Protein AF-A0A952HIT1-F1 (afdb_monomer)

Foldseek 3Di:
DPDVVVVLLVVQVQLADPVDRVVSVVVSVVVVVVCVVVLVVQCVVCCVVPRNVVSVVVVVVVVVVVVVCCVPVCPVRRDDDDDDD

Radius of gyration: 16.65 Å; Cα contacts (8 Å, |Δi|>4): 25; chains: 1; bounding box: 32×32×47 Å

Structure (mmCIF, N/CA/C/O backbone):
data_AF-A0A952HIT1-F1
#
_entry.id   AF-A0A952HIT1-F1
#
loop_
_atom_site.group_PDB
_atom_site.id
_atom_site.type_symbol
_atom_site.label_atom_id
_atom_site.label_alt_id
_atom_site.label_comp_id
_atom_site.label_asym_id
_atom_site.label_entity_id
_atom_site.label_seq_id
_atom_site.pdbx_PDB_ins_code
_atom_site.Cartn_x
_atom_site.Cartn_y
_atom_site.Cartn_z
_atom_site.occupancy
_atom_site.B_iso_or_equiv
_atom_site.auth_seq_id
_atom_site.auth_comp_id
_atom_site.auth_asym_id
_atom_site.auth_atom_id
_atom_site.pdbx_PDB_model_num
ATOM 1 N N . ASN A 1 1 ? 12.789 -0.752 9.466 1.00 55.88 1 ASN A N 1
ATOM 2 C CA . ASN A 1 1 ? 11.652 -1.611 9.880 1.00 55.88 1 ASN A CA 1
ATOM 3 C C . ASN A 1 1 ? 10.928 -1.193 11.171 1.00 55.88 1 ASN A C 1
ATOM 5 O O . ASN A 1 1 ? 10.073 -1.942 11.609 1.00 55.88 1 ASN A O 1
ATOM 9 N N . GLY A 1 2 ? 11.186 -0.023 11.779 1.00 66.50 2 GLY A N 1
ATOM 10 C CA . GLY A 1 2 ? 10.616 0.300 13.106 1.00 66.50 2 GLY A CA 1
ATOM 11 C C . GLY A 1 2 ? 9.374 1.198 13.095 1.00 66.50 2 GLY A C 1
ATOM 12 O O . GLY A 1 2 ? 8.324 0.818 13.597 1.00 66.50 2 GLY A O 1
ATOM 13 N N . ILE A 1 3 ? 9.480 2.390 12.500 1.00 78.44 3 ILE A N 1
ATOM 14 C CA . ILE A 1 3 ? 8.478 3.455 12.689 1.00 78.44 3 ILE A CA 1
ATOM 15 C C . ILE A 1 3 ? 7.174 3.169 11.926 1.00 78.44 3 ILE A C 1
ATOM 17 O O . ILE A 1 3 ? 6.095 3.205 12.509 1.00 78.44 3 ILE A O 1
ATOM 21 N N . GLY A 1 4 ? 7.264 2.825 10.637 1.00 81.88 4 GLY A N 1
ATOM 22 C CA . GLY A 1 4 ? 6.077 2.556 9.813 1.00 81.88 4 GLY A CA 1
ATOM 23 C C . GLY A 1 4 ? 5.299 1.311 10.251 1.00 81.88 4 GLY A C 1
ATOM 24 O O . GLY A 1 4 ? 4.074 1.342 10.302 1.00 81.88 4 GLY A O 1
ATOM 25 N N . SER A 1 5 ? 6.005 0.241 10.633 1.00 84.62 5 SER A N 1
ATOM 26 C CA . SER A 1 5 ? 5.378 -1.004 11.103 1.00 84.62 5 SER A CA 1
ATOM 27 C C . SER A 1 5 ? 4.607 -0.796 12.413 1.00 84.62 5 SER A C 1
ATOM 29 O O . SER A 1 5 ? 3.464 -1.236 12.533 1.00 84.62 5 SER A O 1
ATOM 31 N N . GLY A 1 6 ? 5.177 -0.034 13.359 1.00 88.19 6 GLY A N 1
ATOM 32 C CA . GLY A 1 6 ? 4.502 0.315 14.612 1.00 88.19 6 GLY A CA 1
ATOM 33 C C . G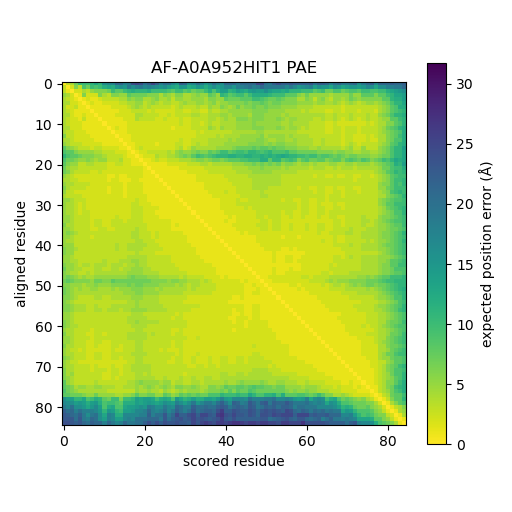LY A 1 6 ? 3.201 1.090 14.390 1.00 88.19 6 GLY A C 1
ATOM 34 O O . GLY A 1 6 ? 2.175 0.727 14.956 1.00 88.19 6 GLY A O 1
ATOM 35 N N . ILE A 1 7 ? 3.211 2.096 13.504 1.00 90.62 7 ILE A N 1
ATOM 36 C CA . ILE A 1 7 ? 2.005 2.871 13.154 1.00 90.62 7 ILE A CA 1
ATOM 37 C C . ILE A 1 7 ? 0.914 1.959 12.582 1.00 90.62 7 ILE A C 1
ATOM 39 O O . ILE A 1 7 ? -0.237 2.033 13.005 1.00 90.62 7 ILE A O 1
ATOM 43 N N . VAL A 1 8 ? 1.267 1.079 11.642 1.00 90.56 8 VAL A N 1
ATOM 44 C CA . VAL A 1 8 ? 0.315 0.162 10.998 1.00 90.56 8 VAL A CA 1
ATOM 45 C C . VAL A 1 8 ? -0.259 -0.847 11.996 1.00 90.56 8 VAL A C 1
ATOM 47 O O . VAL A 1 8 ? -1.445 -1.168 11.918 1.00 90.56 8 VAL A O 1
ATOM 50 N N . MET A 1 9 ? 0.539 -1.332 12.951 1.00 90.31 9 MET A N 1
ATOM 51 C CA . MET A 1 9 ? 0.053 -2.270 13.965 1.00 90.31 9 MET A CA 1
ATOM 52 C C . MET A 1 9 ? -0.885 -1.593 14.972 1.00 90.31 9 MET A C 1
ATOM 54 O O . MET A 1 9 ? -1.920 -2.169 15.307 1.00 90.31 9 MET A O 1
ATOM 58 N N . THR A 1 10 ? -0.579 -0.362 15.393 1.00 91.25 10 THR A N 1
ATOM 59 C CA . THR A 1 10 ? -1.473 0.428 16.253 1.00 91.25 10 THR A CA 1
ATOM 60 C C . THR A 1 10 ? -2.779 0.754 15.535 1.00 91.25 10 THR A C 1
ATOM 62 O O . THR A 1 10 ? -3.845 0.537 16.098 1.00 91.25 10 THR A O 1
ATOM 65 N N . LEU A 1 11 ? -2.719 1.169 14.264 1.00 91.44 11 LEU A N 1
ATOM 66 C CA . LEU A 1 11 ? -3.915 1.409 13.449 1.00 91.44 11 LEU A CA 1
ATOM 67 C C . LEU A 1 11 ? -4.790 0.158 13.313 1.00 91.44 11 LEU A C 1
ATOM 69 O O . LEU A 1 11 ? -6.008 0.248 13.436 1.00 91.44 11 LEU A O 1
ATOM 73 N N . GLY A 1 12 ? -4.184 -1.010 13.087 1.00 91.62 12 GLY A N 1
ATOM 74 C CA . GLY A 1 12 ? -4.916 -2.275 13.035 1.00 91.62 12 GLY A CA 1
ATOM 75 C C . GLY A 1 12 ? -5.604 -2.608 14.362 1.00 91.62 12 GLY A C 1
ATOM 76 O O . GLY A 1 12 ? -6.753 -3.038 14.365 1.00 91.62 12 GLY A O 1
ATOM 77 N N . ALA A 1 13 ? -4.939 -2.370 15.495 1.00 91.56 13 ALA A N 1
ATOM 78 C CA . ALA A 1 13 ? -5.533 -2.569 16.816 1.00 91.56 13 ALA A CA 1
ATOM 79 C C . ALA A 1 13 ? -6.671 -1.573 17.106 1.00 91.56 13 ALA A C 1
ATOM 81 O O . ALA A 1 13 ? -7.706 -1.976 17.632 1.00 91.56 13 ALA A O 1
ATOM 82 N N . ASP A 1 14 ? -6.507 -0.304 16.721 1.00 91.19 14 ASP A N 1
ATOM 83 C CA . ASP A 1 14 ? -7.503 0.754 16.923 1.00 91.19 14 ASP A CA 1
ATOM 84 C C . ASP A 1 14 ? -8.771 0.545 16.080 1.00 91.19 14 ASP A C 1
ATOM 86 O O . ASP A 1 14 ? -9.868 0.913 16.504 1.00 91.19 14 ASP A O 1
ATOM 90 N N . LEU A 1 15 ? -8.628 -0.042 14.887 1.00 91.31 15 LEU A N 1
ATOM 91 C CA . LEU A 1 15 ? -9.739 -0.340 13.978 1.00 91.31 15 LEU A CA 1
ATOM 92 C C . LEU A 1 15 ? -10.413 -1.692 14.257 1.00 91.31 15 LEU A C 1
ATOM 94 O O . LEU A 1 15 ? -11.509 -1.936 13.746 1.00 91.31 15 LEU A O 1
ATOM 98 N N . ALA A 1 16 ? -9.785 -2.577 15.035 1.00 92.94 16 ALA A N 1
ATOM 99 C CA . ALA A 1 16 ? -10.314 -3.911 15.282 1.00 92.94 16 ALA A CA 1
ATOM 100 C C . ALA A 1 16 ? -11.646 -3.865 16.069 1.00 92.94 16 ALA A C 1
ATOM 102 O O . ALA A 1 16 ? -11.765 -3.128 17.054 1.00 92.94 16 ALA A O 1
ATOM 103 N N . PRO A 1 17 ? -12.651 -4.683 15.696 1.00 91.44 17 PRO A N 1
ATOM 104 C CA . PRO A 1 17 ? -13.893 -4.800 16.458 1.00 91.44 17 PRO A CA 1
ATOM 105 C C . PRO A 1 17 ? -13.634 -5.281 17.891 1.00 91.44 17 PRO A C 1
ATOM 107 O O . PRO A 1 17 ? -12.883 -6.234 18.102 1.00 91.44 17 PRO A O 1
ATOM 110 N N . LYS A 1 18 ? -14.284 -4.656 18.882 1.00 89.81 18 LYS A N 1
ATOM 111 C CA . LYS A 1 18 ? -14.097 -4.986 20.310 1.00 89.81 18 LYS A CA 1
ATOM 112 C C . LYS A 1 18 ? -14.638 -6.364 20.693 1.00 89.81 18 LYS A C 1
ATOM 114 O O . LYS A 1 18 ? -14.118 -6.987 21.610 1.00 89.81 18 LYS A O 1
ATOM 119 N N . ASP A 1 19 ? -15.691 -6.811 20.019 1.00 92.19 19 ASP A N 1
ATOM 120 C CA . ASP A 1 19 ? -16.373 -8.083 20.264 1.00 92.19 19 ASP A CA 1
ATOM 121 C C . ASP A 1 19 ? -15.601 -9.279 19.688 1.00 92.19 19 ASP A C 1
ATOM 123 O O . ASP A 1 19 ? -15.610 -10.358 20.276 1.00 92.19 19 ASP A O 1
ATOM 127 N N . ARG A 1 20 ? -14.915 -9.096 18.550 1.00 90.69 20 ARG A N 1
ATOM 128 C CA . ARG A 1 20 ? -14.175 -10.163 17.852 1.00 90.69 20 ARG A CA 1
ATOM 129 C C . ARG A 1 20 ? -12.930 -9.645 17.107 1.00 90.69 20 ARG A C 1
ATOM 131 O O . ARG A 1 20 ? -12.897 -9.633 15.877 1.00 90.69 20 ARG A O 1
ATOM 138 N N . PRO A 1 21 ? -11.861 -9.251 17.817 1.00 92.88 21 PRO A N 1
ATOM 139 C CA . PRO A 1 21 ? -10.689 -8.641 17.184 1.00 92.88 21 PRO A CA 1
ATOM 140 C C . PRO A 1 21 ? -9.832 -9.640 16.390 1.00 92.88 21 PRO A C 1
ATOM 142 O O . PRO A 1 21 ? -9.191 -9.258 15.413 1.00 92.88 21 PRO A O 1
ATOM 145 N N . ALA A 1 22 ? -9.812 -10.922 16.778 1.00 95.19 22 ALA A N 1
ATOM 146 C CA . ALA A 1 22 ? -8.876 -11.902 16.220 1.00 95.19 22 ALA A CA 1
ATOM 147 C C . ALA A 1 22 ? -9.014 -12.121 14.695 1.00 95.19 22 ALA A C 1
ATOM 149 O O . ALA A 1 22 ? -7.990 -12.049 14.014 1.00 95.19 22 ALA A O 1
ATOM 150 N N . PRO A 1 23 ? -10.220 -12.304 14.113 1.00 95.31 23 PRO A N 1
ATOM 151 C CA . PRO A 1 23 ? -10.366 -12.419 12.658 1.00 95.31 23 PRO A CA 1
ATOM 152 C C . PRO A 1 23 ? -9.926 -11.159 11.899 1.00 95.31 23 PRO A C 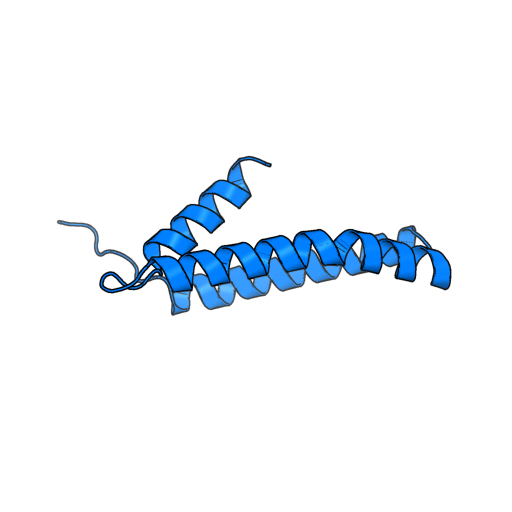1
ATOM 154 O O . PRO A 1 23 ? -9.285 -11.267 10.856 1.00 95.31 23 PRO A O 1
ATOM 157 N N . PHE A 1 24 ? -10.216 -9.966 12.436 1.00 94.69 24 PHE A N 1
ATOM 158 C CA . PHE A 1 24 ? -9.789 -8.699 11.833 1.00 94.69 24 PHE A CA 1
ATOM 159 C C . PHE A 1 24 ? -8.264 -8.578 11.827 1.00 94.69 24 PHE A C 1
ATOM 161 O O . PHE A 1 24 ? -7.668 -8.307 10.789 1.00 94.69 24 PHE A O 1
ATOM 168 N N . LEU A 1 25 ? -7.622 -8.828 12.971 1.00 95.44 25 LEU A N 1
ATOM 169 C CA . LEU A 1 25 ? -6.166 -8.763 13.094 1.00 95.44 25 LEU A CA 1
ATOM 170 C C . LEU A 1 25 ? -5.468 -9.831 12.243 1.00 95.44 25 LEU A C 1
ATOM 172 O O . LEU A 1 25 ? -4.395 -9.571 11.699 1.00 95.44 25 LEU A O 1
ATOM 176 N N . GLY A 1 26 ? -6.084 -11.007 12.091 1.00 95.81 26 GLY A N 1
ATOM 177 C CA . GLY A 1 26 ? -5.634 -12.042 11.164 1.00 95.81 26 GLY A CA 1
ATOM 178 C C . GLY A 1 26 ? -5.646 -11.553 9.716 1.00 95.81 26 GLY A C 1
ATOM 179 O O . GLY A 1 26 ? -4.618 -11.614 9.046 1.00 95.81 26 GLY A O 1
ATOM 180 N N . ALA A 1 27 ? -6.767 -10.991 9.255 1.00 96.00 27 ALA A N 1
ATOM 181 C CA . ALA A 1 27 ? -6.883 -10.427 7.908 1.00 96.00 27 ALA A CA 1
ATOM 182 C C . ALA A 1 27 ? -5.942 -9.226 7.683 1.00 96.00 27 ALA A C 1
ATOM 184 O O . ALA A 1 27 ? -5.350 -9.086 6.610 1.00 96.00 27 ALA A O 1
ATOM 185 N N . TRP A 1 28 ? -5.764 -8.381 8.702 1.00 94.62 28 TRP A N 1
ATOM 186 C CA . TRP A 1 28 ? -4.848 -7.240 8.671 1.00 94.62 28 TRP A CA 1
ATOM 187 C C . TRP A 1 28 ? -3.399 -7.688 8.460 1.00 94.62 28 TRP A C 1
ATOM 189 O O . TRP A 1 28 ? -2.722 -7.188 7.561 1.00 94.62 28 TRP A O 1
ATOM 199 N N . ARG A 1 29 ? -2.941 -8.677 9.242 1.00 94.06 29 ARG A N 1
ATOM 200 C CA . ARG A 1 29 ? -1.607 -9.278 9.086 1.00 94.06 29 ARG A CA 1
ATOM 201 C C . ARG A 1 29 ? -1.450 -9.958 7.737 1.00 94.06 29 ARG A C 1
ATOM 203 O O . ARG A 1 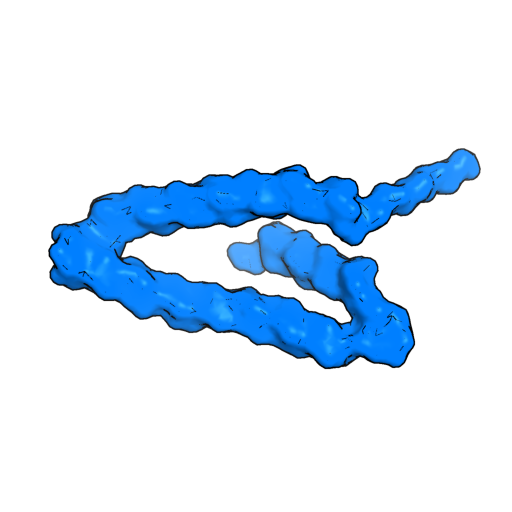29 ? -0.511 -9.640 7.020 1.00 94.06 29 ARG A O 1
ATOM 210 N N . PHE A 1 30 ? -2.418 -10.788 7.353 1.00 96.12 30 PHE A N 1
ATOM 211 C CA . P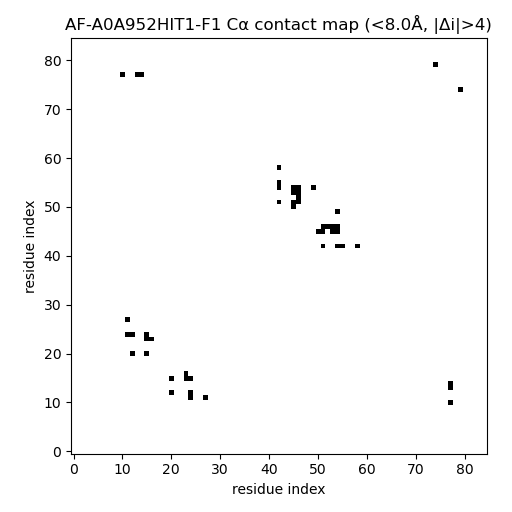HE A 1 30 ? -2.400 -11.480 6.068 1.00 96.12 30 PHE A CA 1
ATOM 212 C C . PHE A 1 30 ? -2.239 -10.513 4.889 1.00 96.12 30 PHE A C 1
ATOM 214 O O . PHE A 1 30 ? -1.476 -10.786 3.970 1.00 96.12 30 PHE A O 1
ATOM 221 N N . SER A 1 31 ? -2.905 -9.356 4.930 1.00 95.00 31 SER A N 1
ATOM 222 C CA . SER A 1 31 ? -2.788 -8.339 3.878 1.00 95.00 31 SER A CA 1
ATOM 223 C C . SER A 1 31 ? -1.366 -7.777 3.769 1.00 95.00 31 SER A C 1
ATOM 225 O O . SER A 1 31 ? -0.848 -7.607 2.663 1.00 95.00 31 SER A O 1
ATOM 227 N N . ALA A 1 32 ? -0.716 -7.511 4.906 1.00 92.38 32 ALA A N 1
ATOM 228 C CA . ALA A 1 32 ? 0.671 -7.055 4.933 1.00 92.38 32 ALA A CA 1
ATOM 229 C C . ALA A 1 32 ? 1.633 -8.153 4.452 1.00 92.38 32 ALA A C 1
ATOM 231 O O . ALA A 1 32 ? 2.490 -7.888 3.608 1.00 92.38 32 ALA A O 1
ATOM 232 N N . ASP A 1 33 ? 1.448 -9.382 4.934 1.00 94.44 33 ASP A N 1
ATOM 233 C CA . ASP A 1 33 ? 2.279 -10.535 4.588 1.00 94.44 33 ASP A CA 1
ATOM 234 C C . ASP A 1 33 ? 2.170 -10.877 3.098 1.00 94.44 33 ASP A C 1
ATOM 236 O O . ASP A 1 33 ? 3.183 -11.099 2.437 1.00 94.44 33 ASP A O 1
ATOM 240 N N . ALA A 1 34 ? 0.961 -10.831 2.532 1.00 96.88 34 ALA A N 1
ATOM 241 C CA . ALA A 1 34 ? 0.731 -11.022 1.104 1.00 96.88 34 ALA A CA 1
ATOM 242 C C . ALA A 1 34 ? 1.474 -9.971 0.266 1.00 96.88 34 ALA A C 1
ATOM 244 O O . ALA A 1 34 ? 2.110 -10.312 -0.731 1.00 96.88 34 ALA A O 1
ATOM 245 N N . GLY A 1 35 ? 1.452 -8.703 0.691 1.00 93.88 35 GLY A N 1
ATOM 246 C CA . GLY A 1 35 ? 2.218 -7.640 0.041 1.00 93.88 35 GLY A CA 1
ATOM 247 C C . GLY A 1 35 ? 3.730 -7.880 0.104 1.00 93.88 35 GLY A C 1
ATOM 248 O O . GLY A 1 35 ? 4.417 -7.735 -0.908 1.00 93.88 35 GLY A O 1
ATOM 249 N N . GLN A 1 36 ? 4.247 -8.295 1.265 1.00 93.88 36 GLN A N 1
ATOM 250 C CA . GLN A 1 36 ? 5.665 -8.632 1.435 1.00 93.88 36 GLN A CA 1
ATOM 251 C C .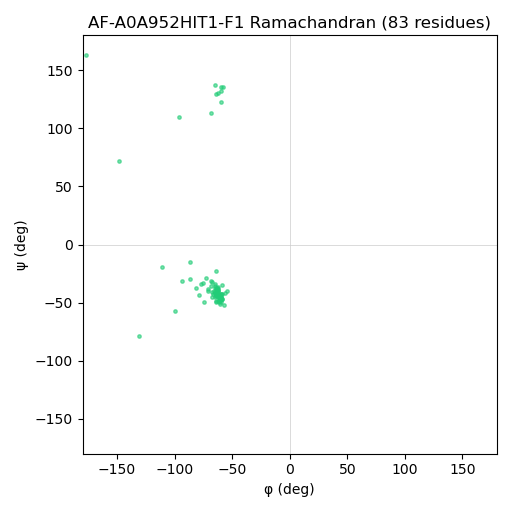 GLN A 1 36 ? 6.082 -9.840 0.589 1.00 93.88 36 GLN A C 1
ATOM 253 O O . GLN A 1 36 ? 7.166 -9.829 0.013 1.00 93.88 36 GLN A O 1
ATOM 258 N N . ALA A 1 37 ? 5.222 -10.852 0.469 1.00 96.94 37 ALA A N 1
ATOM 259 C CA . ALA A 1 37 ? 5.478 -12.026 -0.358 1.00 96.94 37 ALA A CA 1
ATOM 260 C C . ALA A 1 37 ? 5.421 -11.706 -1.863 1.00 96.94 37 ALA A C 1
ATOM 262 O O . ALA A 1 37 ? 6.228 -12.219 -2.638 1.00 96.94 37 ALA A O 1
ATOM 263 N N . ALA A 1 38 ? 4.496 -10.840 -2.288 1.00 97.44 38 ALA A N 1
ATOM 264 C CA . ALA A 1 38 ? 4.314 -10.488 -3.695 1.00 97.44 38 ALA A CA 1
ATOM 265 C C . ALA A 1 38 ? 5.394 -9.530 -4.227 1.00 97.44 38 ALA A C 1
ATOM 267 O O . ALA A 1 38 ? 5.758 -9.612 -5.401 1.00 97.44 38 ALA A O 1
ATOM 268 N N . ALA A 1 39 ? 5.922 -8.628 -3.392 1.00 96.00 39 ALA A N 1
ATOM 269 C CA . ALA A 1 39 ? 6.828 -7.575 -3.849 1.00 96.00 39 ALA A CA 1
ATOM 270 C C . ALA A 1 39 ? 8.120 -8.098 -4.522 1.00 96.00 39 ALA A C 1
ATOM 272 O O . ALA A 1 39 ? 8.414 -7.636 -5.627 1.00 96.00 39 ALA A O 1
ATOM 273 N N . PRO A 1 40 ? 8.869 -9.074 -3.963 1.00 96.75 40 PRO A N 1
ATOM 274 C CA . PRO A 1 40 ? 10.064 -9.612 -4.619 1.00 96.75 40 PRO A CA 1
ATOM 275 C C . PRO A 1 40 ? 9.759 -10.285 -5.960 1.00 96.75 40 PRO A C 1
ATOM 277 O O . PRO A 1 40 ? 10.504 -10.100 -6.921 1.00 96.75 40 PRO A O 1
ATOM 280 N N . LEU A 1 41 ? 8.644 -11.021 -6.044 1.00 98.00 41 LEU A N 1
ATOM 281 C CA . LEU A 1 41 ? 8.202 -11.676 -7.278 1.00 98.00 41 LEU A CA 1
ATOM 282 C C . LEU A 1 41 ? 7.880 -10.643 -8.360 1.00 98.00 41 LEU A C 1
ATOM 284 O O . LEU A 1 41 ? 8.316 -10.777 -9.502 1.00 98.00 41 LEU A O 1
ATOM 288 N N . PHE A 1 42 ? 7.166 -9.581 -7.988 1.00 97.94 42 PHE A N 1
ATOM 289 C CA . PHE A 1 42 ? 6.806 -8.507 -8.903 1.00 97.94 42 PHE A CA 1
ATOM 290 C C . PHE A 1 42 ? 8.039 -7.747 -9.413 1.00 97.94 42 PHE A C 1
ATOM 292 O O . PHE A 1 42 ? 8.184 -7.534 -10.616 1.00 97.94 42 PHE A O 1
ATOM 299 N N . VAL A 1 43 ? 8.972 -7.404 -8.520 1.00 98.12 43 VAL A N 1
ATOM 300 C CA . VAL A 1 43 ? 10.233 -6.743 -8.893 1.00 98.12 43 VAL A CA 1
ATOM 301 C C . VAL A 1 43 ? 11.084 -7.637 -9.792 1.00 98.12 43 VAL A C 1
ATOM 303 O O . VAL A 1 43 ? 11.623 -7.154 -10.789 1.00 98.12 43 VAL A O 1
ATOM 306 N N . SER A 1 44 ? 11.188 -8.931 -9.474 1.00 98.19 44 SER A N 1
ATOM 307 C CA . SER A 1 44 ? 11.920 -9.905 -10.289 1.00 98.19 44 SER A CA 1
ATOM 308 C C . SER A 1 44 ? 11.345 -9.989 -11.703 1.00 98.19 44 SER A C 1
ATOM 310 O O . SER A 1 44 ? 12.097 -9.867 -12.669 1.00 98.19 44 SER A O 1
ATOM 312 N N . LEU A 1 45 ? 10.018 -10.088 -11.829 1.00 98.25 45 LEU A N 1
ATOM 313 C CA . LEU A 1 45 ? 9.330 -10.130 -13.117 1.00 98.25 45 LEU A CA 1
ATOM 314 C C . LEU A 1 45 ? 9.595 -8.868 -13.950 1.00 98.25 45 LEU A C 1
ATOM 316 O O . LEU A 1 45 ? 9.992 -8.966 -15.109 1.00 98.25 45 LEU A O 1
ATOM 320 N N . LEU A 1 46 ? 9.424 -7.680 -13.363 1.00 98.25 46 LEU A N 1
ATOM 321 C CA . LEU A 1 46 ? 9.669 -6.414 -14.063 1.00 98.25 46 LEU A CA 1
ATOM 322 C C . LEU A 1 46 ? 11.134 -6.250 -14.475 1.00 98.25 46 LEU A C 1
ATOM 324 O O . LEU A 1 46 ? 11.427 -5.731 -15.552 1.00 98.25 46 LEU A O 1
ATOM 328 N N . THR A 1 47 ? 12.052 -6.699 -13.622 1.00 98.19 47 THR A N 1
ATOM 329 C CA . THR A 1 47 ? 13.485 -6.653 -13.911 1.00 98.19 47 THR A CA 1
ATOM 330 C C . THR A 1 47 ? 13.840 -7.583 -15.068 1.00 98.19 47 THR A C 1
ATOM 332 O O . THR A 1 47 ? 14.594 -7.176 -15.945 1.00 98.19 47 THR A O 1
ATOM 335 N N . ALA A 1 48 ? 13.273 -8.793 -15.096 1.00 98.12 48 ALA A N 1
ATOM 336 C CA . ALA A 1 48 ? 13.507 -9.779 -16.147 1.00 98.12 48 ALA A CA 1
ATOM 337 C C . ALA A 1 48 ? 12.923 -9.360 -17.507 1.00 98.12 48 ALA A C 1
ATOM 339 O O . ALA A 1 48 ? 13.516 -9.658 -18.539 1.00 98.12 48 ALA A O 1
ATOM 340 N N . LEU A 1 49 ? 11.772 -8.677 -17.513 1.00 98.25 49 LEU A N 1
ATOM 341 C CA . LEU A 1 49 ? 11.097 -8.249 -18.743 1.00 98.25 49 LEU A CA 1
ATOM 342 C C . LEU A 1 49 ? 11.590 -6.902 -19.286 1.00 98.25 49 LEU A C 1
ATOM 344 O O . LEU A 1 49 ? 11.503 -6.673 -20.490 1.00 98.25 49 LEU A O 1
ATOM 348 N N . VAL A 1 50 ? 12.050 -5.993 -18.418 1.00 97.88 50 VAL A N 1
ATOM 349 C CA . VAL A 1 50 ? 12.399 -4.615 -18.802 1.00 97.88 50 VAL A CA 1
ATOM 350 C C . VAL A 1 50 ? 13.779 -4.219 -18.283 1.00 97.88 50 VAL A C 1
ATOM 352 O O . VAL A 1 50 ? 14.733 -4.156 -19.050 1.00 97.88 50 VAL A O 1
ATOM 355 N N . SER A 1 51 ? 13.887 -3.870 -16.998 1.00 97.75 51 SER A N 1
ATOM 356 C CA . SER A 1 51 ? 15.147 -3.536 -16.322 1.00 97.75 51 SER A CA 1
ATOM 357 C C . SER A 1 51 ? 14.908 -3.258 -14.838 1.00 97.75 51 SER A C 1
ATOM 359 O O . SER A 1 51 ? 13.796 -2.929 -14.416 1.00 97.75 51 SER A O 1
ATOM 361 N N . ILE A 1 52 ? 15.982 -3.296 -14.048 1.00 97.31 52 ILE A N 1
ATOM 362 C CA . ILE A 1 52 ? 15.941 -2.922 -12.629 1.00 97.31 52 ILE A CA 1
ATOM 363 C C . ILE A 1 52 ? 15.606 -1.438 -12.421 1.00 97.31 52 ILE A C 1
ATOM 365 O O . ILE A 1 52 ? 14.875 -1.094 -11.491 1.00 97.31 52 ILE A O 1
ATOM 369 N N . SER A 1 53 ? 16.084 -0.555 -13.305 1.00 97.94 53 SER A N 1
ATOM 370 C CA . SER A 1 53 ? 15.788 0.881 -13.248 1.00 97.94 53 SER A CA 1
ATOM 371 C C . SER A 1 53 ? 14.295 1.139 -13.439 1.00 97.94 53 SER A C 1
ATOM 373 O O . SER A 1 53 ? 13.693 1.899 -12.680 1.00 97.94 53 SER A O 1
ATOM 375 N N . PHE A 1 54 ? 13.677 0.451 -14.404 1.00 98.00 54 PHE A N 1
ATOM 376 C CA . PHE A 1 54 ? 12.236 0.529 -14.626 1.00 98.00 54 PHE A CA 1
ATOM 377 C C . PHE A 1 54 ? 11.449 -0.023 -13.430 1.00 98.00 54 PHE A C 1
ATOM 379 O O . PHE A 1 54 ? 10.567 0.662 -12.913 1.00 98.00 54 PHE A O 1
ATOM 386 N N . ALA A 1 55 ? 11.810 -1.213 -12.934 1.00 97.94 55 ALA A N 1
ATOM 387 C CA . ALA A 1 55 ? 11.178 -1.809 -11.756 1.00 97.94 55 ALA A CA 1
ATOM 388 C C . ALA A 1 55 ? 11.252 -0.881 -10.528 1.00 97.94 55 ALA A C 1
ATOM 390 O O . ALA A 1 55 ? 10.261 -0.704 -9.821 1.00 97.94 55 ALA A O 1
ATOM 391 N N . SER A 1 56 ? 12.394 -0.223 -10.314 1.00 97.56 56 SER A N 1
ATOM 392 C CA . SER A 1 56 ? 12.588 0.733 -9.217 1.00 97.56 56 SER A CA 1
ATOM 393 C C . SER A 1 56 ? 11.672 1.951 -9.349 1.00 97.56 56 SER A C 1
ATOM 395 O O . SER A 1 56 ? 11.048 2.361 -8.369 1.00 97.56 56 SER A O 1
ATOM 397 N N . GLY A 1 57 ? 11.535 2.497 -10.564 1.00 98.25 57 GLY A N 1
ATOM 398 C CA . GLY A 1 57 ? 10.600 3.586 -10.848 1.00 98.25 57 GLY A CA 1
ATOM 399 C C . GLY A 1 57 ? 9.148 3.196 -10.557 1.00 98.25 57 GLY A C 1
ATOM 400 O O . GLY A 1 57 ? 8.438 3.932 -9.871 1.00 98.25 57 GLY A O 1
ATOM 401 N N . VAL A 1 58 ? 8.726 2.004 -10.993 1.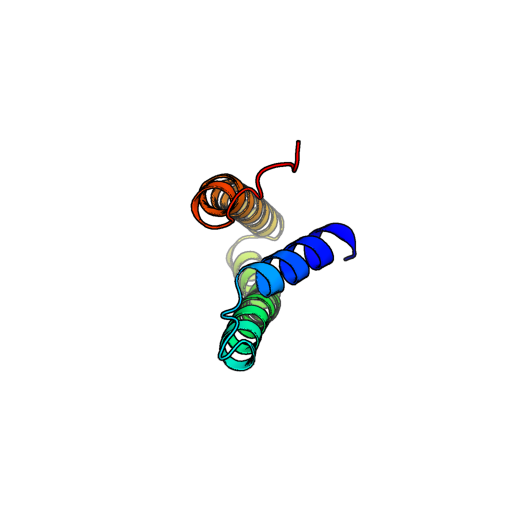00 98.12 58 VAL A N 1
ATOM 402 C CA . VAL A 1 58 ? 7.381 1.468 -10.719 1.00 98.12 58 VAL A CA 1
ATOM 403 C C . VAL A 1 58 ? 7.137 1.318 -9.216 1.00 98.12 58 VAL A C 1
ATOM 405 O O . VAL A 1 58 ? 6.112 1.778 -8.716 1.00 98.12 58 VAL A O 1
ATOM 408 N N . MET A 1 59 ? 8.082 0.738 -8.472 1.00 97.69 59 MET A N 1
ATOM 409 C CA . MET A 1 59 ? 7.960 0.597 -7.016 1.00 97.69 59 MET A CA 1
ATOM 410 C C . MET A 1 59 ? 7.892 1.953 -6.304 1.00 97.69 59 MET A C 1
ATOM 412 O O . MET A 1 59 ? 7.127 2.102 -5.351 1.00 97.69 59 MET A O 1
ATOM 416 N N . GLY A 1 60 ? 8.630 2.957 -6.788 1.00 97.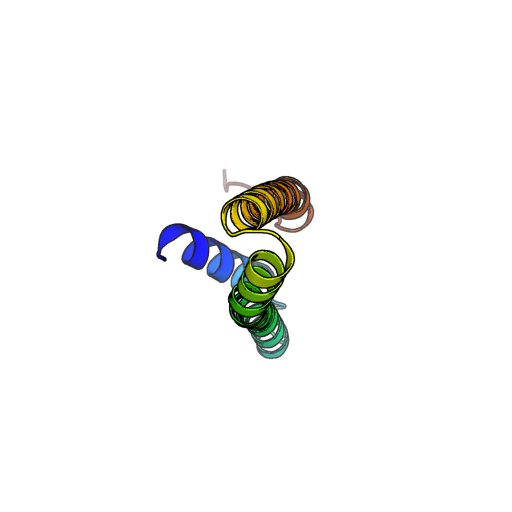75 60 GLY A N 1
ATOM 417 C CA . GLY A 1 60 ? 8.539 4.332 -6.293 1.00 97.75 60 GLY A CA 1
ATOM 418 C C . GLY A 1 60 ? 7.138 4.922 -6.471 1.00 97.75 60 GLY A C 1
ATOM 419 O O . GLY A 1 60 ? 6.558 5.438 -5.514 1.00 97.75 60 GLY A O 1
ATOM 420 N N . VAL A 1 61 ? 6.551 4.779 -7.665 1.00 98.31 61 VAL A N 1
ATOM 421 C CA . VAL A 1 61 ? 5.174 5.221 -7.944 1.00 98.31 61 VAL A CA 1
ATOM 422 C C . VAL A 1 61 ? 4.162 4.484 -7.064 1.00 98.31 61 VAL A C 1
ATOM 424 O O . VAL A 1 61 ? 3.277 5.124 -6.498 1.00 98.31 61 VAL A O 1
ATOM 427 N N . LEU A 1 62 ? 4.306 3.167 -6.884 1.00 97.25 62 LEU A N 1
ATOM 428 C CA . LEU A 1 62 ? 3.435 2.382 -6.001 1.00 97.25 62 LEU A CA 1
ATOM 429 C C . LEU A 1 62 ? 3.538 2.836 -4.539 1.00 97.25 62 LEU A C 1
ATOM 431 O O . LEU A 1 62 ? 2.518 2.944 -3.860 1.00 97.25 62 LEU A O 1
ATOM 435 N N . GLY A 1 63 ? 4.742 3.164 -4.064 1.00 95.56 63 GLY A N 1
ATOM 436 C CA . GLY A 1 63 ? 4.953 3.727 -2.730 1.00 95.56 63 GLY A CA 1
ATOM 437 C C . GLY A 1 63 ? 4.239 5.069 -2.539 1.00 95.56 63 GLY A C 1
ATOM 438 O O . GLY A 1 63 ? 3.548 5.264 -1.538 1.00 95.56 63 GLY A O 1
ATOM 439 N N . LEU A 1 64 ? 4.339 5.970 -3.521 1.00 98.12 64 LEU A N 1
ATOM 440 C CA . LEU A 1 64 ? 3.632 7.256 -3.505 1.00 98.12 64 LEU A CA 1
ATOM 441 C C . LEU A 1 64 ? 2.109 7.078 -3.570 1.00 98.12 64 LEU A C 1
ATOM 443 O O . LEU A 1 64 ? 1.383 7.736 -2.824 1.00 98.12 64 LEU A O 1
ATOM 447 N N . ALA A 1 65 ? 1.620 6.161 -4.407 1.00 98.06 65 ALA A N 1
ATOM 448 C CA . ALA A 1 65 ? 0.202 5.820 -4.474 1.00 98.06 65 ALA A CA 1
ATOM 449 C C . ALA A 1 65 ? -0.306 5.273 -3.129 1.00 98.06 65 ALA A C 1
ATOM 451 O O . ALA A 1 65 ? -1.353 5.704 -2.643 1.00 98.06 65 ALA A O 1
ATOM 452 N N . GLY A 1 66 ? 0.468 4.397 -2.481 1.00 95.12 66 GLY A N 1
ATOM 453 C CA . GLY A 1 66 ? 0.190 3.906 -1.132 1.00 95.12 66 GLY A CA 1
ATOM 454 C C . GLY A 1 66 ? 0.124 5.039 -0.106 1.00 95.12 66 GLY A C 1
ATOM 455 O O . GLY A 1 66 ? -0.845 5.130 0.646 1.00 95.12 66 GLY A O 1
ATOM 456 N N . ALA A 1 67 ? 1.091 5.960 -0.119 1.00 95.50 67 ALA A N 1
ATOM 457 C CA . ALA A 1 67 ? 1.086 7.132 0.758 1.00 95.50 67 ALA A CA 1
ATOM 458 C C . ALA A 1 67 ? -0.156 8.017 0.541 1.00 95.50 67 ALA A C 1
ATOM 460 O O . ALA A 1 67 ? -0.790 8.436 1.511 1.00 95.50 67 ALA A O 1
ATOM 461 N N . ALA A 1 68 ? -0.556 8.245 -0.714 1.00 97.88 68 ALA A N 1
ATOM 462 C CA . ALA A 1 68 ? -1.769 8.989 -1.047 1.00 97.88 68 ALA A CA 1
ATOM 463 C C . ALA A 1 68 ? -3.044 8.276 -0.562 1.00 97.88 68 ALA A C 1
ATOM 465 O O . ALA A 1 68 ? -3.948 8.926 -0.028 1.00 97.88 68 ALA A O 1
ATOM 466 N N . MET A 1 69 ? -3.115 6.943 -0.683 1.00 96.06 69 MET A N 1
ATOM 467 C CA . MET A 1 69 ? -4.219 6.162 -0.118 1.00 96.06 69 MET A CA 1
ATOM 468 C C . MET A 1 69 ? -4.282 6.317 1.403 1.00 96.06 69 MET A C 1
ATOM 470 O O . MET A 1 69 ? -5.353 6.612 1.931 1.00 96.06 69 MET A O 1
ATOM 474 N N . LEU A 1 70 ? -3.157 6.192 2.111 1.00 93.50 70 LEU A N 1
ATOM 475 C CA . LEU A 1 70 ? -3.124 6.378 3.564 1.00 93.50 70 LEU A CA 1
ATOM 476 C C . LEU A 1 70 ? -3.573 7.790 3.961 1.00 93.50 70 LEU A C 1
ATOM 478 O O . LEU A 1 70 ? -4.445 7.930 4.819 1.00 93.50 70 LEU A O 1
ATOM 482 N N . ALA A 1 71 ? -3.062 8.825 3.290 1.00 94.19 71 ALA A N 1
ATOM 483 C CA . ALA A 1 71 ? -3.444 10.214 3.540 1.00 94.19 71 ALA A CA 1
ATOM 484 C C . ALA A 1 71 ? -4.949 10.464 3.334 1.00 94.19 71 ALA A C 1
ATOM 486 O O . ALA A 1 71 ? -5.551 11.249 4.065 1.00 94.19 71 ALA A O 1
ATOM 487 N N . ARG A 1 72 ? -5.574 9.777 2.370 1.00 95.31 72 ARG A N 1
ATOM 488 C CA . ARG A 1 72 ? -7.010 9.886 2.082 1.00 95.31 72 ARG A CA 1
ATOM 489 C C . ARG A 1 72 ? -7.880 9.087 3.053 1.00 95.31 72 ARG A C 1
ATOM 491 O O . ARG A 1 72 ? -8.937 9.569 3.459 1.00 95.31 72 ARG A O 1
ATOM 498 N N . TYR A 1 73 ? -7.489 7.858 3.381 1.00 93.88 73 TYR A N 1
ATOM 499 C CA . TYR A 1 73 ? -8.359 6.910 4.079 1.00 93.88 73 TYR A CA 1
ATOM 500 C C . TYR A 1 73 ? -8.198 6.924 5.597 1.00 93.88 73 TYR A C 1
ATOM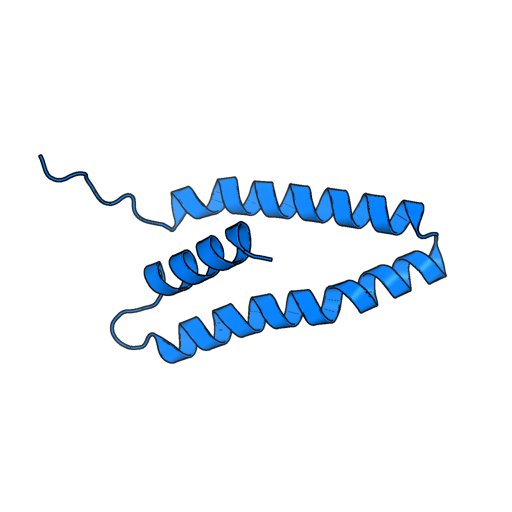 502 O O . TYR A 1 73 ? -9.195 6.739 6.294 1.00 93.88 73 TYR A O 1
ATOM 510 N N . ILE A 1 74 ? -7.006 7.219 6.127 1.00 92.88 74 ILE A N 1
ATOM 511 C CA . ILE A 1 74 ? -6.803 7.317 7.580 1.00 92.88 74 ILE A CA 1
ATOM 512 C C . ILE A 1 74 ? -7.748 8.361 8.199 1.00 92.88 74 ILE A C 1
ATOM 514 O O . ILE A 1 74 ? -8.497 7.994 9.102 1.00 92.88 74 ILE A O 1
ATOM 518 N N . PRO A 1 75 ? -7.832 9.615 7.705 1.00 90.31 75 PRO A N 1
ATOM 519 C CA . PRO A 1 75 ? -8.728 10.613 8.298 1.00 90.31 75 PRO A CA 1
ATOM 520 C C . PRO A 1 75 ? -10.214 10.260 8.185 1.00 90.31 75 PRO A C 1
ATOM 522 O O . PRO A 1 75 ? -11.024 10.791 8.941 1.00 90.31 75 PRO A O 1
ATOM 525 N N . ARG A 1 76 ? -10.578 9.405 7.220 1.00 88.25 76 ARG A N 1
ATOM 526 C CA . ARG A 1 76 ? -11.961 8.986 6.972 1.00 88.25 76 ARG A CA 1
ATOM 527 C C . ARG A 1 76 ? -12.408 7.869 7.911 1.00 88.25 76 ARG A C 1
ATOM 529 O O . ARG A 1 76 ? -13.573 7.854 8.293 1.00 88.25 76 ARG A O 1
ATOM 536 N N . TYR A 1 77 ? -11.517 6.934 8.235 1.00 87.12 77 TYR A N 1
ATOM 537 C CA . TYR A 1 77 ? -11.874 5.710 8.957 1.00 87.12 77 TYR A CA 1
ATOM 538 C C . TYR A 1 77 ? -11.336 5.639 10.383 1.00 87.12 77 TYR A C 1
ATOM 540 O O . TYR A 1 77 ? -11.873 4.873 11.175 1.00 87.12 77 TYR A O 1
ATOM 548 N N . VAL A 1 78 ? -10.321 6.431 10.732 1.00 85.19 78 VAL A N 1
ATOM 549 C CA . VAL A 1 78 ? -9.769 6.485 12.089 1.00 85.19 78 VAL A CA 1
ATOM 550 C C . VAL A 1 78 ? -10.421 7.658 12.829 1.00 85.19 78 VAL A C 1
ATOM 552 O O . VAL A 1 78 ? -10.146 8.816 12.493 1.00 85.19 78 VAL A O 1
ATOM 555 N N . PRO A 1 79 ? -11.300 7.410 13.820 1.00 70.31 79 PRO A N 1
ATOM 556 C CA . PRO A 1 79 ? -11.967 8.478 14.552 1.00 70.31 79 PRO A CA 1
ATOM 557 C C . PRO A 1 79 ? -10.944 9.333 15.302 1.00 70.31 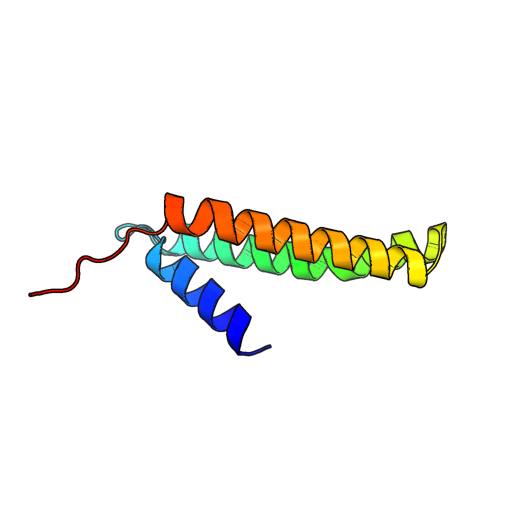79 PRO A C 1
ATOM 559 O O . PRO A 1 79 ? -10.117 8.819 16.056 1.00 70.31 79 PRO A O 1
ATOM 562 N N . ARG A 1 80 ? -11.019 10.658 15.153 1.00 72.94 80 ARG A N 1
ATOM 563 C CA . ARG A 1 80 ? -10.256 11.568 16.017 1.00 72.94 80 ARG A CA 1
ATOM 564 C C . ARG A 1 80 ? -10.840 11.466 17.425 1.00 72.94 80 ARG A C 1
ATOM 566 O O . ARG A 1 80 ? -11.982 11.870 17.628 1.00 72.94 80 ARG A O 1
ATOM 573 N N . ARG A 1 81 ? -10.086 10.942 18.398 1.00 67.56 81 ARG A N 1
ATOM 574 C CA . ARG A 1 81 ? -10.476 11.067 19.813 1.00 67.56 81 ARG A CA 1
ATOM 575 C C . ARG A 1 81 ? -10.558 12.563 20.157 1.00 67.56 81 ARG A C 1
ATOM 577 O O . ARG A 1 81 ? -9.555 13.257 19.973 1.00 67.56 81 ARG A O 1
ATOM 584 N N . PRO A 1 82 ? -11.706 13.076 20.637 1.00 63.22 82 PRO A N 1
ATOM 585 C CA . PRO A 1 82 ? -11.770 14.423 21.192 1.00 63.22 82 PRO A CA 1
ATOM 586 C C . PRO A 1 82 ? -10.778 14.533 22.355 1.00 63.22 82 PRO A C 1
ATOM 588 O O . PRO A 1 82 ? -10.687 13.612 23.171 1.00 63.22 82 PRO A O 1
ATOM 591 N N . ARG A 1 83 ? -10.011 15.628 22.427 1.00 70.75 83 ARG A N 1
ATOM 592 C CA . ARG A 1 83 ? -9.195 15.917 23.616 1.00 70.75 83 ARG A CA 1
ATOM 593 C C . ARG A 1 83 ? -10.148 16.141 24.799 1.00 70.75 83 ARG A C 1
ATOM 595 O O . ARG A 1 83 ? -11.073 16.937 24.634 1.00 70.75 83 ARG A O 1
ATOM 602 N N . PRO A 1 84 ? -9.953 15.478 25.953 1.00 69.25 84 PRO A N 1
ATOM 603 C CA . PRO A 1 84 ? -10.631 15.889 27.176 1.00 69.25 84 PRO A CA 1
ATOM 604 C C . PRO A 1 84 ? -10.227 17.337 27.484 1.00 69.25 84 PRO A C 1
ATOM 606 O O . PRO A 1 84 ? -9.043 17.665 27.358 1.00 69.25 84 PRO A O 1
ATOM 609 N N . ALA A 1 85 ? -11.217 18.181 27.783 1.00 68.81 85 ALA A N 1
ATOM 610 C CA . ALA A 1 85 ? -11.012 19.547 28.260 1.00 68.81 85 ALA A CA 1
ATOM 611 C C . ALA A 1 85 ? -10.477 19.550 29.696 1.00 68.81 85 ALA A C 1
ATOM 613 O O . ALA A 1 85 ? -10.829 18.608 30.444 1.00 68.81 85 ALA A O 1
#

Secondary structure (DSSP, 8-state):
--HHHHHHHHHHHHHS-SS-HHHHHHHHHHHHHHHHHHHHHHHHHHHHHT-HHHHHHHHHHHHHHHHHHHHHHHHHHS--PPPP-

Sequence (85 aa):
NGIGSGIVMTLGADLAPKDRPAPFLGAWRFSADAGQAAAPLFVSLLTALVSISFASGVMGVLGLAGAAMLARYIPRYVPRRPRPA

Mean predicted aligned error: 4.91 Å

pLDDT: mean 91.42, std 9.3, range [55.88, 98.31]

Solvent-accessible surface area (backbone atoms only — not comparable to full-atom values): 4984 Å² total; per-residue (Å²): 131,62,70,69,55,51,54,53,53,51,50,50,61,73,70,33,50,90,91,60,35,65,67,49,50,49,54,54,49,48,55,53,50,50,51,62,63,45,46,61,56,52,43,50,51,38,29,75,75,72,28,61,71,55,31,51,53,52,51,50,52,51,51,52,52,50,51,52,49,48,69,61,46,46,75,73,71,52,81,80,76,78,78,83,129